Protein AF-A0A9E1HHN7-F1 (afdb_monomer_lite)

Secondary structure (DSSP, 8-state):
-----SSS-S-HHHHHHHTTSS--GGG--S----SEEEPPHHHHHHHS-HHHHTTS-GGGGGG-HHHHTT-TT--SS-EEEEEEETTEEEEEEEE-TTS-EE--TT--TTS--B--EEE---TT--EEE--SBTTB--EE-

pLDDT: mean 90.91, std 6.51, range [70.75, 97.38]

Foldseek 3Di:
DQFFDQFQQAALVVGVVRLQDPDAAPPPDNDDPDQKDFAAPSNQRVQADPCRRHPGGQQCLLVDCSSAVRRPPHDLWKEFGRHAHHPDPQWGWIQHSSRGIGTDPPDGPPDDTHTDMDGHDDPPKDQPFFDCDPVTRTDID

Radius of gyration: 15.56 Å; chains: 1; bounding box: 32×44×34 Å

Structure (mmCIF, N/CA/C/O backbone):
data_AF-A0A9E1HHN7-F1
#
_entry.id   AF-A0A9E1HHN7-F1
#
loop_
_atom_site.group_PDB
_atom_site.id
_atom_site.type_symbol
_atom_site.label_atom_id
_atom_site.label_alt_id
_atom_site.label_comp_id
_atom_site.label_asym_id
_atom_site.label_entity_id
_atom_site.label_seq_id
_atom_site.pdbx_PDB_ins_code
_atom_site.Cartn_x
_atom_site.Cartn_y
_atom_site.Cartn_z
_atom_site.occupancy
_atom_site.B_iso_or_equiv
_atom_site.auth_seq_id
_atom_site.auth_comp_id
_atom_site.auth_asym_id
_atom_site.auth_atom_id
_atom_site.pdbx_PDB_model_num
ATOM 1 N N . HIS A 1 1 ? -3.990 2.886 13.272 1.00 80.12 1 HIS A N 1
ATOM 2 C CA . HIS A 1 1 ? -3.891 4.355 13.365 1.00 80.12 1 HIS A CA 1
ATOM 3 C C . HIS A 1 1 ? -4.242 4.887 11.986 1.00 80.12 1 HIS A C 1
ATOM 5 O O . HIS A 1 1 ? -3.896 4.214 11.035 1.00 80.12 1 HIS A O 1
ATOM 11 N N . LEU A 1 2 ? -4.996 5.980 11.871 1.00 84.38 2 LEU A N 1
ATOM 12 C CA . LEU A 1 2 ? -5.661 6.384 10.620 1.00 84.38 2 LEU A CA 1
ATOM 13 C C . LEU A 1 2 ? -5.047 7.616 9.934 1.00 84.38 2 LEU A C 1
ATOM 15 O O . LEU A 1 2 ? -5.610 8.123 8.967 1.00 84.38 2 LEU A O 1
ATOM 19 N N . GLY A 1 3 ? -3.916 8.111 10.434 1.00 85.44 3 GLY A N 1
ATOM 20 C CA . GLY A 1 3 ? -3.080 9.067 9.718 1.00 85.44 3 GLY A CA 1
ATOM 21 C C . GLY A 1 3 ? -2.509 8.499 8.419 1.00 85.44 3 GLY A C 1
ATOM 22 O O . GLY A 1 3 ? -2.719 7.335 8.070 1.00 85.44 3 GLY A O 1
ATOM 23 N N . GLY A 1 4 ? -1.756 9.317 7.693 1.00 85.56 4 GLY A N 1
ATOM 24 C CA . GLY A 1 4 ? -1.135 8.867 6.456 1.00 85.56 4 GLY A CA 1
ATOM 25 C C . GLY A 1 4 ? -0.268 9.915 5.767 1.00 85.56 4 GLY A C 1
ATOM 26 O O . GLY A 1 4 ? -0.170 11.059 6.223 1.00 85.56 4 GLY A O 1
ATOM 27 N N . PRO A 1 5 ? 0.414 9.523 4.680 1.00 88.75 5 PRO A N 1
ATOM 28 C CA . PRO A 1 5 ? 1.277 10.413 3.916 1.00 88.75 5 PRO A CA 1
ATOM 29 C C . PRO A 1 5 ? 0.518 11.572 3.265 1.00 88.75 5 PRO A C 1
ATOM 31 O O . PRO A 1 5 ? -0.651 11.471 2.905 1.00 88.75 5 PRO A O 1
ATOM 34 N N . SER A 1 6 ? 1.226 12.679 3.034 1.00 84.25 6 SER A N 1
ATOM 35 C CA . SER A 1 6 ? 0.692 13.836 2.306 1.00 84.25 6 SER A CA 1
ATOM 36 C C . SER A 1 6 ? 0.864 13.741 0.786 1.00 84.25 6 SER A C 1
ATOM 38 O O . SER A 1 6 ? 0.189 14.467 0.059 1.00 84.25 6 SER A O 1
ATOM 40 N N . HIS A 1 7 ? 1.761 12.876 0.298 1.00 88.81 7 HIS A N 1
ATOM 41 C CA . HIS A 1 7 ? 2.023 12.659 -1.127 1.00 88.81 7 HIS A CA 1
ATOM 42 C C . HIS A 1 7 ? 2.661 11.287 -1.393 1.00 88.81 7 HIS A C 1
ATOM 44 O O . HIS A 1 7 ? 3.333 10.730 -0.524 1.00 88.81 7 HIS A O 1
ATOM 50 N N . SER A 1 8 ? 2.550 10.768 -2.620 1.00 90.88 8 SER A N 1
ATOM 51 C CA . SER A 1 8 ? 3.076 9.437 -2.973 1.00 90.88 8 SER A CA 1
ATOM 52 C C . SER A 1 8 ? 4.605 9.336 -3.109 1.00 90.88 8 SER A C 1
ATOM 54 O O . SER A 1 8 ? 5.174 8.245 -3.089 1.00 90.88 8 SER A O 1
ATOM 56 N N . GLY A 1 9 ? 5.310 10.469 -3.203 1.00 94.38 9 GLY A N 1
ATOM 57 C CA . GLY A 1 9 ? 6.772 10.539 -3.352 1.00 94.38 9 GLY A CA 1
ATOM 58 C C . GLY A 1 9 ? 7.589 10.236 -2.085 1.00 94.38 9 GLY A C 1
ATOM 59 O O . GLY A 1 9 ? 8.601 10.898 -1.853 1.00 94.38 9 GLY A O 1
ATOM 60 N N . MET A 1 10 ? 7.148 9.294 -1.249 1.00 95.38 10 MET A N 1
ATOM 61 C CA . MET A 1 10 ? 7.785 8.918 0.020 1.00 95.38 10 MET A CA 1
ATOM 62 C C . MET A 1 10 ? 8.294 7.469 -0.007 1.00 95.38 10 MET A C 1
ATOM 64 O O . MET A 1 10 ? 7.854 6.655 -0.818 1.00 95.38 10 MET A O 1
ATOM 68 N N . TYR A 1 11 ? 9.240 7.160 0.880 1.00 97.19 11 TYR A N 1
ATOM 69 C CA . TYR A 1 11 ? 9.697 5.794 1.150 1.00 97.19 11 TYR A CA 1
ATOM 70 C C . TYR A 1 11 ? 8.674 5.041 2.013 1.00 97.19 11 TYR A C 1
ATOM 72 O O . TYR A 1 11 ? 7.927 5.669 2.767 1.00 97.19 11 TYR A O 1
ATOM 80 N N . ALA A 1 12 ? 8.663 3.709 1.944 1.00 96.75 12 ALA A N 1
ATOM 81 C CA . ALA A 1 12 ? 7.682 2.884 2.653 1.00 96.75 12 ALA A CA 1
ATOM 82 C C . ALA A 1 12 ? 7.778 3.037 4.182 1.00 96.75 12 ALA A C 1
ATOM 84 O O . ALA A 1 12 ? 6.758 3.134 4.864 1.00 96.75 12 ALA A O 1
ATOM 85 N N . ASN A 1 13 ? 8.994 3.136 4.731 1.00 96.19 13 ASN A N 1
ATOM 86 C CA . ASN A 1 13 ? 9.188 3.378 6.163 1.00 96.19 13 ASN A CA 1
ATOM 87 C C . ASN A 1 13 ? 8.673 4.754 6.603 1.00 96.19 13 ASN A C 1
ATOM 89 O O . ASN A 1 13 ? 8.004 4.858 7.626 1.00 96.19 13 ASN A O 1
ATOM 93 N N . ALA A 1 14 ? 8.935 5.795 5.813 1.00 95.81 14 ALA A N 1
ATOM 94 C CA . ALA A 1 14 ? 8.459 7.141 6.105 1.00 95.81 14 ALA A CA 1
ATOM 95 C C . ALA A 1 14 ? 6.924 7.204 6.057 1.00 95.81 14 ALA A C 1
ATOM 97 O O . ALA A 1 14 ? 6.306 7.889 6.864 1.00 95.81 14 ALA A O 1
ATOM 98 N N . ILE A 1 15 ? 6.299 6.463 5.139 1.00 95.50 15 ILE A N 1
ATOM 99 C CA . ILE A 1 15 ? 4.841 6.317 5.067 1.00 95.50 15 ILE A CA 1
ATOM 100 C C . ILE A 1 15 ? 4.297 5.625 6.326 1.00 95.50 15 ILE A C 1
ATOM 102 O O . ILE A 1 15 ? 3.383 6.160 6.942 1.00 95.50 15 ILE A O 1
ATOM 106 N N . ASN A 1 16 ? 4.893 4.512 6.765 1.00 94.62 16 ASN A N 1
ATOM 107 C CA . ASN A 1 16 ? 4.508 3.814 8.004 1.00 94.62 16 ASN A CA 1
ATOM 108 C C . ASN A 1 16 ? 4.629 4.711 9.249 1.00 94.62 16 ASN A C 1
ATOM 110 O O . ASN A 1 16 ? 3.802 4.647 10.155 1.00 94.62 16 ASN A O 1
ATOM 114 N N . GLU A 1 17 ? 5.639 5.583 9.300 1.00 94.00 17 GLU A N 1
ATOM 115 C CA . GLU A 1 17 ? 5.745 6.596 10.355 1.00 94.00 17 GLU A CA 1
ATOM 116 C C . GLU A 1 17 ? 4.579 7.597 10.289 1.00 94.00 17 GLU A C 1
ATOM 118 O O . GLU A 1 17 ? 3.948 7.864 11.312 1.00 94.00 17 GLU A O 1
ATOM 123 N N . LYS A 1 18 ? 4.221 8.092 9.093 1.00 92.06 18 LYS A N 1
ATOM 124 C CA . LYS A 1 18 ? 3.078 9.007 8.903 1.00 92.06 18 LYS A CA 1
ATOM 125 C C . LYS A 1 18 ? 1.730 8.378 9.222 1.00 92.06 18 LYS A C 1
ATOM 127 O O . LYS A 1 18 ? 0.875 9.035 9.805 1.00 92.06 18 LYS A O 1
ATOM 132 N N . GLU A 1 19 ? 1.562 7.100 8.928 1.00 91.62 19 GLU A N 1
ATOM 133 C CA . GLU A 1 19 ? 0.393 6.306 9.315 1.00 91.62 19 GLU A CA 1
ATOM 134 C C . GLU A 1 19 ? 0.275 6.089 10.828 1.00 91.62 19 GLU A C 1
ATOM 136 O O . GLU A 1 19 ? -0.655 5.425 11.278 1.00 91.62 19 GLU A O 1
ATOM 141 N N . ARG A 1 20 ? 1.205 6.611 11.637 1.00 88.88 20 ARG A N 1
ATOM 142 C CA . ARG A 1 20 ? 1.153 6.617 13.109 1.00 88.88 20 ARG A CA 1
ATOM 143 C C . ARG A 1 20 ? 1.069 8.030 13.690 1.00 88.88 20 ARG A C 1
ATOM 145 O O . ARG A 1 20 ? 0.991 8.176 14.911 1.00 88.88 20 ARG A O 1
ATOM 152 N N . GLU A 1 21 ? 1.085 9.056 12.841 1.00 86.75 21 GLU A N 1
ATOM 153 C CA . GLU A 1 21 ? 0.949 10.462 13.219 1.00 86.75 21 GLU A CA 1
ATOM 154 C C . GLU A 1 21 ? -0.495 10.956 13.105 1.00 86.75 21 GLU A C 1
ATOM 156 O O . GLU A 1 21 ? -1.216 10.622 12.176 1.00 86.75 21 GLU A O 1
ATOM 161 N N . ASN A 1 22 ? -0.893 11.891 13.968 1.00 77.06 22 ASN A N 1
ATOM 162 C CA . ASN A 1 22 ? -2.273 12.387 14.069 1.00 77.06 22 ASN A CA 1
ATOM 163 C C . ASN A 1 22 ? -2.749 13.292 12.904 1.00 77.06 22 ASN A C 1
ATOM 165 O O . ASN A 1 22 ? -3.681 14.076 13.086 1.00 77.06 22 ASN A O 1
ATOM 169 N N . THR A 1 23 ? -2.119 13.231 11.728 1.00 74.12 23 THR A N 1
ATOM 170 C CA . THR A 1 23 ? -2.528 14.009 10.550 1.00 74.12 23 THR A CA 1
ATOM 171 C C . THR A 1 23 ? -3.636 13.266 9.813 1.00 74.12 23 THR A C 1
ATOM 173 O O . THR A 1 23 ? -3.378 12.282 9.130 1.00 74.12 23 THR A O 1
ATOM 176 N N . VAL A 1 24 ? -4.872 13.740 9.956 1.00 73.50 24 VAL A N 1
ATOM 177 C CA . VAL A 1 24 ? -6.078 13.131 9.377 1.00 73.50 24 VAL A CA 1
ATOM 178 C C . VAL A 1 24 ? -6.942 14.184 8.696 1.00 73.50 24 VAL A C 1
ATOM 180 O O . VAL A 1 24 ? -6.934 15.357 9.078 1.00 73.50 24 VAL A O 1
ATOM 183 N N . TYR A 1 25 ? -7.719 13.764 7.699 1.00 72.69 25 TYR A N 1
ATOM 184 C CA . TYR A 1 25 ? -8.684 14.638 7.037 1.00 72.69 25 TYR A CA 1
ATOM 185 C C . TYR A 1 25 ? -9.739 15.151 8.032 1.00 72.69 25 TYR A C 1
ATOM 187 O O . TYR A 1 25 ? -10.356 14.360 8.738 1.00 72.69 25 TYR A O 1
ATOM 195 N N . ASN A 1 26 ? -9.946 16.472 8.072 1.00 74.38 26 ASN A N 1
ATOM 196 C CA . ASN A 1 26 ? -11.068 17.160 8.730 1.00 74.38 26 ASN A CA 1
ATOM 197 C C . ASN A 1 26 ? -11.414 16.706 10.169 1.00 74.38 26 ASN A C 1
ATOM 199 O O . ASN A 1 26 ? -12.580 16.651 10.550 1.00 74.38 26 ASN A O 1
ATOM 203 N N . GLY A 1 27 ? -10.410 16.361 10.983 1.00 71.12 27 GLY A N 1
ATOM 204 C CA . GLY A 1 27 ? -10.648 15.915 12.362 1.00 71.12 27 GLY A CA 1
ATOM 205 C C . GLY A 1 27 ? -11.285 14.525 12.476 1.00 71.12 27 GLY A C 1
ATOM 206 O O . GLY A 1 27 ? -11.852 14.204 13.521 1.00 71.12 27 GLY A O 1
ATOM 207 N N . ASN A 1 28 ? -11.184 13.702 11.425 1.00 78.44 28 ASN A N 1
ATOM 208 C CA . ASN A 1 28 ? -11.557 12.291 11.462 1.00 78.44 28 ASN A CA 1
ATOM 209 C C . ASN A 1 28 ? -10.879 11.558 12.635 1.00 78.44 28 ASN A C 1
ATOM 211 O O . ASN A 1 28 ? -9.828 11.983 13.122 1.00 78.44 28 ASN A O 1
ATOM 215 N N . PRO A 1 29 ? -11.438 10.426 13.096 1.00 81.56 29 PRO A N 1
ATOM 216 C CA . PRO A 1 29 ? -10.784 9.620 14.116 1.00 81.56 29 PRO A CA 1
ATOM 217 C C . PRO A 1 29 ? -9.360 9.231 13.695 1.00 81.56 29 PRO A C 1
ATOM 219 O O . PRO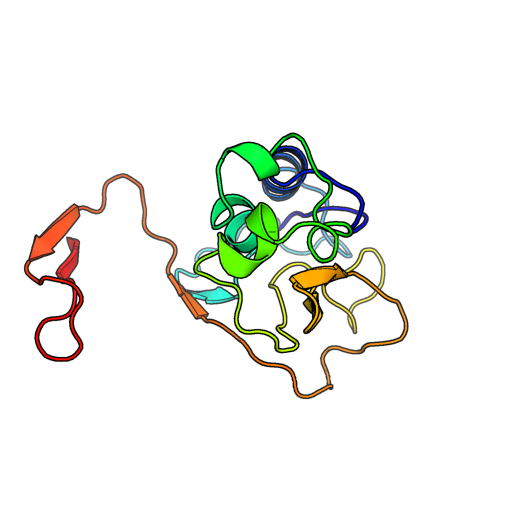 A 1 29 ? -9.142 8.727 12.601 1.00 81.56 29 PRO A O 1
ATOM 222 N N . ILE A 1 30 ? -8.390 9.414 14.593 1.00 83.81 30 ILE A N 1
ATOM 223 C CA . ILE A 1 30 ? -6.991 8.976 14.407 1.00 83.81 30 ILE A CA 1
ATOM 224 C C . ILE A 1 30 ? -6.796 7.478 14.702 1.00 83.81 30 ILE A C 1
ATOM 226 O O . ILE A 1 30 ? -5.742 6.898 14.437 1.00 83.81 30 ILE A O 1
ATOM 230 N N . THR A 1 31 ? -7.811 6.824 15.270 1.00 84.00 31 THR A N 1
ATOM 231 C CA . THR A 1 31 ? -7.804 5.401 15.624 1.00 84.00 31 THR A CA 1
ATOM 232 C C . THR A 1 31 ? -9.159 4.772 15.323 1.00 84.00 31 THR A C 1
ATOM 234 O O . THR A 1 31 ? -10.179 5.455 15.280 1.00 84.00 31 THR A O 1
ATOM 237 N N . THR A 1 32 ? -9.154 3.459 15.106 1.00 84.31 32 THR A N 1
ATOM 238 C CA . THR A 1 32 ? -10.352 2.645 14.904 1.00 84.31 32 THR A CA 1
ATOM 239 C C . THR A 1 32 ? -10.249 1.392 15.762 1.00 84.31 32 THR A C 1
ATOM 241 O O . THR A 1 32 ? -9.149 0.899 16.010 1.00 84.31 32 THR A O 1
ATOM 244 N N . ASN A 1 33 ? -11.401 0.883 16.195 1.00 83.25 33 ASN A N 1
ATOM 245 C CA . ASN A 1 33 ? -11.528 -0.419 16.854 1.00 83.25 33 ASN A CA 1
ATOM 246 C C . ASN A 1 33 ? -11.917 -1.525 15.855 1.00 83.25 33 ASN A C 1
ATOM 248 O O . ASN A 1 33 ? -12.262 -2.631 16.263 1.00 83.25 33 ASN A O 1
ATOM 252 N N . GLN A 1 34 ? -11.938 -1.216 14.554 1.00 83.75 34 GLN A N 1
ATOM 253 C CA . GLN A 1 34 ? -12.185 -2.198 13.505 1.00 83.75 34 GLN A CA 1
ATOM 254 C C . GLN A 1 34 ? -10.959 -3.091 13.320 1.00 83.75 34 GLN A C 1
ATOM 256 O O . GLN A 1 34 ? -9.829 -2.612 13.274 1.00 83.75 34 GLN A O 1
ATOM 261 N N . ASN A 1 35 ? -11.213 -4.389 13.164 1.00 84.31 35 ASN A N 1
ATOM 262 C CA . ASN A 1 35 ? -10.173 -5.388 12.918 1.00 84.31 35 ASN A CA 1
ATOM 263 C C . ASN A 1 35 ? -10.008 -5.710 11.428 1.00 84.31 35 ASN A C 1
ATOM 265 O O . ASN A 1 35 ? -9.073 -6.415 11.073 1.00 84.31 35 ASN A O 1
ATOM 269 N N . ILE A 1 36 ? -10.912 -5.226 10.570 1.00 90.06 36 ILE A N 1
ATOM 270 C CA . ILE A 1 36 ? -10.886 -5.427 9.117 1.00 90.06 36 ILE A CA 1
ATOM 271 C C . ILE A 1 36 ? -10.915 -4.052 8.451 1.00 90.06 36 ILE A C 1
ATOM 273 O O . ILE A 1 36 ? -11.711 -3.200 8.848 1.00 90.06 36 ILE A O 1
ATOM 277 N N . GLY A 1 37 ? -10.064 -3.846 7.451 1.00 92.00 37 GLY A N 1
ATOM 278 C CA . GLY A 1 37 ? -9.987 -2.607 6.679 1.00 92.00 37 GLY A CA 1
ATOM 279 C C . GLY A 1 37 ? -9.403 -2.837 5.289 1.00 92.00 37 GLY A C 1
ATOM 280 O O . GLY A 1 37 ? -9.244 -3.979 4.867 1.00 92.00 37 GLY A O 1
ATOM 281 N N . LEU A 1 38 ? -9.087 -1.754 4.582 1.00 93.69 38 LEU A N 1
ATOM 282 C CA . LEU A 1 38 ? -8.279 -1.800 3.360 1.00 93.69 38 LEU A CA 1
ATOM 283 C C . LEU A 1 38 ? -6.788 -1.749 3.710 1.00 93.69 38 LEU A C 1
ATOM 285 O O . LEU A 1 38 ? -6.429 -1.291 4.797 1.00 93.69 38 LEU A O 1
ATOM 289 N N . MET A 1 39 ? -5.935 -2.189 2.784 1.00 95.38 39 MET A N 1
ATOM 290 C CA . MET A 1 39 ? -4.483 -2.047 2.915 1.00 95.38 39 MET A CA 1
ATOM 291 C C . MET A 1 39 ? -4.082 -0.586 3.121 1.00 95.38 39 MET A C 1
ATOM 293 O O . MET A 1 39 ? -4.581 0.315 2.439 1.00 95.38 39 MET A O 1
ATOM 297 N N . TYR A 1 40 ? -3.135 -0.357 4.022 1.00 95.06 40 TYR A N 1
ATOM 298 C CA . TYR A 1 40 ? -2.416 0.905 4.081 1.00 95.06 40 TYR A CA 1
ATOM 299 C C . TYR A 1 40 ? -1.377 0.975 2.951 1.00 95.06 40 TYR A C 1
ATOM 301 O O . TYR A 1 40 ? -0.862 -0.059 2.515 1.00 95.06 40 TYR A O 1
ATOM 309 N N . PRO A 1 41 ? -1.002 2.180 2.486 1.00 95.88 41 PRO A N 1
ATOM 310 C CA . PRO A 1 41 ? 0.131 2.339 1.585 1.00 95.88 41 PRO A CA 1
ATOM 311 C C . PRO A 1 41 ? 1.408 1.654 2.087 1.00 95.88 41 PRO A C 1
ATOM 313 O O . PRO A 1 41 ? 2.103 1.025 1.288 1.00 95.88 41 PRO A O 1
ATOM 316 N N . SER A 1 42 ? 1.716 1.705 3.389 1.00 95.94 42 SER A N 1
ATOM 317 C CA . SER A 1 42 ? 2.902 1.016 3.902 1.00 95.94 42 SER A CA 1
ATOM 318 C C . SER A 1 42 ? 2.819 -0.509 3.798 1.00 95.94 42 SER A C 1
ATOM 320 O O . SER A 1 42 ? 3.848 -1.119 3.515 1.00 95.94 42 SER A O 1
ATOM 322 N N . ASP A 1 43 ? 1.638 -1.128 3.924 1.00 95.88 43 ASP A N 1
ATOM 323 C CA . ASP A 1 43 ? 1.477 -2.584 3.772 1.00 95.88 43 ASP A CA 1
ATOM 324 C C . ASP A 1 43 ? 1.991 -3.040 2.396 1.00 95.88 43 ASP A C 1
ATOM 326 O O . ASP A 1 43 ? 2.801 -3.965 2.297 1.00 95.88 43 ASP A O 1
ATOM 330 N N . TYR A 1 44 ? 1.614 -2.316 1.335 1.00 96.81 44 TYR A N 1
ATOM 331 C CA . TYR A 1 44 ? 2.130 -2.549 -0.016 1.00 96.81 44 TYR A CA 1
ATOM 332 C C . TYR A 1 44 ? 3.639 -2.283 -0.121 1.00 96.81 44 TYR A C 1
ATOM 334 O O . TYR A 1 44 ? 4.364 -3.035 -0.771 1.00 96.81 44 TYR A O 1
ATOM 342 N N . GLY A 1 45 ? 4.141 -1.235 0.535 1.00 96.75 45 GLY A N 1
ATOM 343 C CA . GLY A 1 45 ? 5.563 -0.880 0.517 1.00 96.75 45 GLY A CA 1
ATOM 344 C C . GLY A 1 45 ? 6.464 -1.920 1.193 1.00 96.75 45 GLY A C 1
ATOM 345 O O . GLY A 1 45 ? 7.541 -2.226 0.684 1.00 96.75 45 GLY A O 1
ATOM 346 N N . TYR A 1 46 ? 6.021 -2.496 2.313 1.00 96.62 46 TYR A N 1
ATOM 347 C CA . TYR A 1 46 ? 6.737 -3.551 3.040 1.00 96.62 46 TYR A CA 1
ATOM 348 C C . TYR A 1 46 ? 6.588 -4.936 2.408 1.00 96.62 46 TYR A C 1
ATOM 350 O O . TYR A 1 46 ? 7.385 -5.826 2.705 1.00 96.62 46 TYR A O 1
ATOM 358 N N . ALA A 1 47 ? 5.606 -5.128 1.527 1.00 96.06 47 ALA A N 1
ATOM 359 C CA . ALA A 1 47 ? 5.489 -6.353 0.751 1.00 96.06 47 ALA A CA 1
ATOM 360 C C . ALA A 1 47 ? 6.534 -6.467 -0.372 1.00 96.06 47 ALA A C 1
ATOM 362 O O . ALA A 1 47 ? 6.804 -7.571 -0.848 1.00 96.06 47 ALA A O 1
ATOM 363 N N . ALA A 1 48 ? 7.162 -5.355 -0.767 1.00 96.25 48 ALA A N 1
ATOM 364 C CA . ALA A 1 48 ? 8.308 -5.357 -1.668 1.00 96.25 48 ALA A CA 1
ATOM 365 C C . ALA A 1 48 ? 9.568 -5.951 -1.012 1.00 96.25 48 ALA A C 1
ATOM 367 O O . ALA A 1 48 ? 9.675 -6.098 0.207 1.00 96.25 48 ALA A O 1
ATOM 368 N N . ARG A 1 49 ? 10.589 -6.248 -1.826 1.00 94.25 49 ARG A N 1
ATOM 369 C CA . ARG A 1 49 ? 11.902 -6.672 -1.315 1.00 94.25 49 ARG A CA 1
ATOM 370 C C . ARG A 1 49 ? 12.488 -5.613 -0.376 1.00 94.25 49 ARG A C 1
ATOM 372 O O . ARG A 1 49 ? 12.403 -4.417 -0.651 1.00 94.25 49 ARG A O 1
ATOM 379 N N . ASN A 1 50 ? 13.212 -6.050 0.659 1.00 90.62 50 ASN A N 1
ATOM 380 C CA . ASN A 1 50 ? 13.859 -5.162 1.641 1.00 90.62 50 ASN A CA 1
ATOM 381 C C . ASN A 1 50 ? 14.714 -4.044 1.015 1.00 90.62 50 ASN A C 1
ATOM 383 O O . ASN A 1 50 ? 14.805 -2.951 1.569 1.00 90.62 50 ASN A O 1
ATOM 387 N N . ALA A 1 51 ? 15.312 -4.296 -0.154 1.00 90.62 51 ALA A N 1
ATOM 388 C CA . ALA A 1 51 ? 16.098 -3.312 -0.895 1.00 90.62 51 ALA A CA 1
ATOM 389 C C . ALA A 1 51 ? 15.281 -2.099 -1.392 1.00 90.62 51 ALA A C 1
ATOM 391 O O . ALA A 1 51 ? 15.875 -1.097 -1.772 1.00 90.62 51 ALA A O 1
ATOM 392 N N . CYS A 1 52 ? 13.947 -2.163 -1.387 1.00 94.00 52 CYS A N 1
ATOM 393 C CA . CYS A 1 52 ? 13.062 -1.101 -1.866 1.00 94.00 52 CYS A CA 1
ATOM 394 C C . CYS A 1 52 ? 12.573 -0.170 -0.752 1.00 94.00 52 CYS A C 1
ATOM 396 O O . CYS A 1 52 ? 12.439 1.030 -0.989 1.00 94.00 52 CYS A O 1
ATOM 398 N N . ILE A 1 53 ? 12.353 -0.703 0.456 1.00 93.38 53 ILE A N 1
ATOM 399 C CA . ILE A 1 53 ? 11.606 -0.054 1.552 1.00 93.38 53 ILE A CA 1
ATOM 400 C C . ILE A 1 53 ? 12.135 1.358 1.865 1.00 93.38 53 ILE A C 1
ATOM 402 O O . ILE A 1 53 ? 11.342 2.291 1.984 1.00 93.38 53 ILE A O 1
ATOM 406 N N . ASN A 1 54 ? 13.464 1.529 1.924 1.00 93.56 54 ASN A N 1
ATOM 407 C CA . ASN A 1 54 ? 14.124 2.785 2.328 1.00 93.56 54 ASN A CA 1
ATOM 408 C C . ASN A 1 54 ? 14.995 3.414 1.226 1.00 93.56 54 ASN A C 1
ATOM 410 O O . ASN A 1 54 ? 15.718 4.372 1.487 1.00 93.56 54 ASN A O 1
ATOM 414 N N . VAL A 1 55 ? 14.993 2.841 0.020 1.00 92.81 55 VAL A N 1
ATOM 415 C CA . VAL A 1 55 ? 15.929 3.225 -1.056 1.00 92.81 55 VAL A CA 1
ATOM 416 C C . VAL A 1 55 ? 15.197 3.816 -2.251 1.00 92.81 55 VAL A C 1
ATOM 418 O O . VAL A 1 55 ? 15.735 4.686 -2.933 1.00 92.81 55 VAL A O 1
ATOM 421 N N . LYS A 1 56 ? 13.958 3.384 -2.502 1.00 95.19 56 LYS A N 1
ATOM 422 C CA . LYS A 1 56 ? 13.152 3.854 -3.627 1.00 95.19 56 LYS A CA 1
ATOM 423 C C . LYS A 1 56 ? 11.823 4.389 -3.117 1.00 95.19 56 LYS A C 1
ATOM 425 O O . LYS A 1 56 ? 11.191 3.786 -2.252 1.00 95.19 56 LYS A O 1
ATOM 430 N N . LYS A 1 57 ? 11.408 5.541 -3.637 1.00 97.38 57 LYS A N 1
ATOM 431 C CA . LYS A 1 57 ? 10.093 6.105 -3.320 1.00 97.38 57 LYS A CA 1
ATOM 432 C C . LYS A 1 57 ? 9.014 5.217 -3.922 1.00 97.38 57 LYS A C 1
ATOM 434 O O . LYS A 1 57 ? 9.191 4.705 -5.023 1.00 97.38 57 LYS A O 1
ATOM 439 N N . MET A 1 58 ? 7.886 5.074 -3.237 1.00 96.94 58 MET A N 1
ATOM 440 C CA . MET A 1 58 ? 6.816 4.175 -3.675 1.00 96.94 58 MET A CA 1
ATOM 441 C C . MET A 1 58 ? 6.190 4.583 -5.017 1.00 96.94 58 MET A C 1
ATOM 443 O O . MET A 1 58 ? 5.818 3.719 -5.804 1.00 96.94 58 MET A O 1
ATOM 447 N N . ARG A 1 59 ? 6.163 5.884 -5.340 1.00 96.69 59 ARG A N 1
ATOM 448 C CA . ARG A 1 59 ? 5.794 6.393 -6.677 1.00 96.69 59 ARG A CA 1
ATOM 449 C C . ARG A 1 59 ? 6.723 5.909 -7.803 1.00 96.69 59 ARG A C 1
ATOM 451 O O . ARG A 1 59 ? 6.368 5.958 -8.965 1.00 96.69 59 ARG A O 1
ATOM 458 N N . GLU A 1 60 ? 7.941 5.480 -7.481 1.00 96.69 60 GLU A N 1
ATOM 459 C CA . GLU A 1 60 ? 8.950 5.076 -8.468 1.00 96.69 60 GLU A CA 1
ATOM 460 C C . GLU A 1 60 ? 9.090 3.552 -8.575 1.00 96.69 60 GLU A C 1
ATOM 462 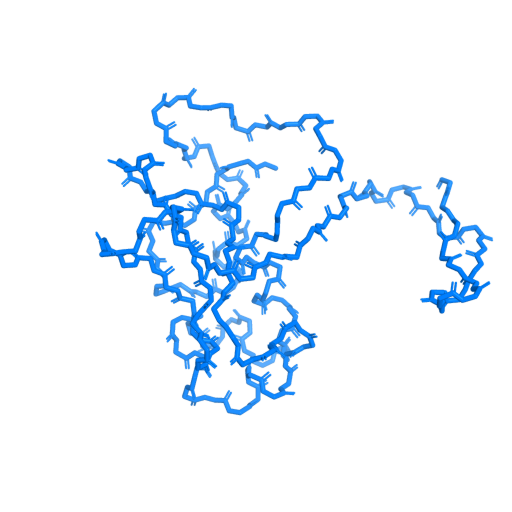O O . GLU A 1 60 ? 10.023 3.072 -9.226 1.00 96.69 60 GLU A O 1
ATOM 467 N N . TYR A 1 61 ? 8.217 2.777 -7.920 1.00 96.56 61 TYR A N 1
ATOM 468 C CA . TYR A 1 61 ? 8.310 1.315 -7.908 1.00 96.56 61 TYR A CA 1
ATOM 469 C C . TYR A 1 61 ? 8.189 0.715 -9.309 1.00 96.56 61 TYR A C 1
ATOM 471 O O . TYR A 1 61 ? 8.952 -0.199 -9.611 1.00 96.56 61 TYR A O 1
ATOM 479 N N . GLU A 1 62 ? 7.375 1.292 -10.200 1.00 95.56 62 GLU A N 1
ATOM 480 C CA . GLU A 1 62 ? 7.301 0.895 -11.618 1.00 95.56 62 GLU A CA 1
ATOM 481 C C . GLU A 1 62 ? 8.666 0.866 -12.326 1.00 95.56 62 GLU A C 1
ATOM 483 O O . GLU A 1 62 ? 8.904 0.062 -13.225 1.00 95.56 62 GLU A O 1
ATOM 488 N N . ASN A 1 63 ? 9.612 1.693 -11.870 1.00 95.00 63 ASN A N 1
ATOM 489 C CA . ASN A 1 63 ? 10.964 1.783 -12.414 1.00 95.00 63 ASN A CA 1
ATOM 490 C C . ASN A 1 63 ? 11.913 0.743 -11.792 1.00 95.00 63 ASN A C 1
ATOM 492 O O . ASN A 1 63 ? 13.133 0.937 -11.782 1.00 95.00 63 ASN A O 1
ATOM 496 N N . SER A 1 64 ? 11.385 -0.309 -11.162 1.00 94.31 64 SER A N 1
ATOM 497 C CA . SER A 1 64 ? 12.164 -1.355 -10.503 1.00 94.31 64 SER A CA 1
ATOM 498 C C . SER A 1 64 ? 11.400 -2.672 -10.430 1.00 94.31 64 SER A C 1
ATOM 500 O O . SER A 1 64 ? 10.541 -2.856 -9.570 1.00 94.31 64 SER A O 1
ATOM 502 N N . LYS A 1 65 ? 11.810 -3.645 -11.250 1.00 90.94 65 LYS A N 1
ATOM 503 C CA . LYS A 1 65 ? 11.297 -5.023 -11.176 1.00 90.94 65 LYS A CA 1
ATOM 504 C C . LYS A 1 65 ? 11.446 -5.630 -9.781 1.00 90.94 65 LYS A C 1
ATOM 506 O O . LYS A 1 65 ? 10.561 -6.336 -9.326 1.00 90.94 65 LYS A O 1
ATOM 511 N N . ASP A 1 66 ? 12.517 -5.307 -9.056 1.00 91.44 66 ASP A N 1
ATOM 512 C CA . ASP A 1 66 ? 12.698 -5.790 -7.681 1.00 91.44 66 ASP A CA 1
ATOM 513 C C . ASP A 1 66 ? 11.619 -5.280 -6.714 1.00 91.44 66 ASP A C 1
ATOM 515 O O . ASP A 1 66 ? 11.309 -5.959 -5.735 1.00 91.44 66 ASP A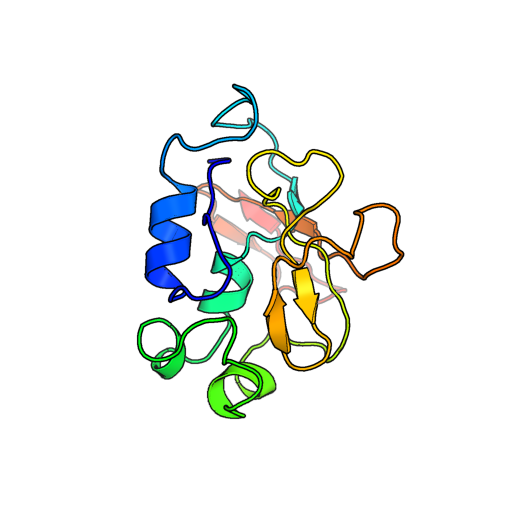 O 1
ATOM 519 N N . CYS A 1 67 ? 11.051 -4.099 -6.979 1.00 95.31 67 CYS A N 1
ATOM 520 C CA . CYS A 1 67 ? 10.023 -3.493 -6.133 1.00 95.31 67 CYS A CA 1
ATOM 521 C C . CYS A 1 67 ? 8.599 -3.837 -6.578 1.00 95.31 67 CYS A C 1
ATOM 523 O O . CYS A 1 67 ? 7.683 -3.677 -5.779 1.00 95.31 67 CYS A O 1
ATOM 525 N N . THR A 1 68 ? 8.413 -4.319 -7.811 1.00 94.69 68 THR A N 1
ATOM 526 C CA . THR A 1 68 ? 7.123 -4.788 -8.338 1.00 94.69 68 THR A CA 1
ATOM 527 C C . THR A 1 68 ? 7.051 -6.312 -8.392 1.00 94.69 68 THR A C 1
ATOM 529 O O . THR A 1 68 ? 6.345 -6.908 -7.595 1.00 94.69 68 THR A O 1
ATOM 532 N N . GLU A 1 69 ? 7.832 -6.984 -9.240 1.00 91.56 69 GLU A N 1
ATOM 533 C CA . GLU A 1 69 ? 7.874 -8.459 -9.334 1.00 91.56 69 GLU A CA 1
ATOM 534 C C . GLU A 1 69 ? 8.344 -9.119 -8.023 1.00 91.56 69 GLU A C 1
ATOM 536 O O . GLU A 1 69 ? 8.021 -10.269 -7.737 1.00 91.56 69 GLU A O 1
ATOM 541 N N . GLY A 1 70 ? 9.118 -8.395 -7.210 1.00 93.12 70 GLY A N 1
ATOM 542 C CA . GLY A 1 70 ? 9.508 -8.820 -5.867 1.00 93.12 70 GLY A CA 1
ATOM 543 C C . GLY A 1 70 ? 8.489 -8.502 -4.769 1.00 93.12 70 GLY A C 1
ATOM 544 O O . GLY A 1 70 ? 8.766 -8.806 -3.610 1.00 93.12 70 GLY A O 1
ATOM 545 N N . ASN A 1 71 ? 7.361 -7.879 -5.108 1.00 96.56 71 ASN A N 1
ATOM 546 C CA . ASN A 1 71 ? 6.298 -7.512 -4.185 1.00 96.56 71 ASN A CA 1
ATOM 547 C C . ASN A 1 71 ? 5.142 -8.507 -4.279 1.00 96.56 71 ASN A C 1
ATOM 549 O O . ASN A 1 71 ? 4.479 -8.614 -5.306 1.00 96.56 71 ASN A O 1
ATOM 553 N N . TRP A 1 72 ? 4.879 -9.231 -3.192 1.00 95.19 72 TRP A N 1
ATOM 554 C CA . TRP A 1 72 ? 3.853 -10.280 -3.171 1.00 95.19 72 TRP A CA 1
ATOM 555 C C . TRP A 1 72 ? 2.411 -9.744 -3.153 1.00 95.19 72 TRP A C 1
ATOM 557 O O . TRP A 1 72 ? 1.472 -10.523 -3.322 1.00 95.19 72 TRP A O 1
ATOM 567 N N . LEU A 1 73 ? 2.226 -8.430 -2.983 1.00 96.12 73 LEU A N 1
ATOM 568 C CA . LEU A 1 73 ? 0.939 -7.751 -3.130 1.00 96.12 73 LEU A CA 1
ATOM 569 C C . LEU A 1 73 ? 0.729 -7.146 -4.526 1.00 96.12 73 LEU A C 1
ATOM 571 O O . LEU A 1 73 ? -0.392 -6.760 -4.842 1.00 96.12 73 LEU A O 1
ATOM 575 N N . TYR A 1 74 ? 1.756 -7.080 -5.379 1.00 95.94 74 TYR A N 1
ATOM 576 C CA . TYR A 1 74 ? 1.619 -6.526 -6.727 1.00 95.94 74 TYR A CA 1
ATOM 577 C C . TYR A 1 74 ? 0.835 -7.474 -7.651 1.00 95.94 74 TYR A C 1
ATOM 579 O O . TYR A 1 74 ? 1.192 -8.640 -7.801 1.00 95.94 74 TYR A O 1
ATOM 587 N N . GLN A 1 75 ? -0.233 -6.964 -8.279 1.00 94.00 75 GLN A N 1
ATOM 588 C CA . GLN A 1 75 ? -1.122 -7.726 -9.178 1.00 94.00 75 GLN A CA 1
ATOM 589 C C . GLN A 1 75 ? -1.276 -7.115 -10.580 1.00 94.00 75 GLN A C 1
ATOM 591 O O . GLN A 1 75 ? -2.091 -7.584 -11.367 1.00 94.00 75 GLN A O 1
ATOM 596 N N . SER A 1 76 ? -0.503 -6.075 -10.909 1.00 95.31 76 SER A N 1
ATOM 597 C CA . SER A 1 76 ? -0.617 -5.351 -12.186 1.00 95.31 76 SER A CA 1
ATOM 598 C C . SER A 1 76 ? -2.005 -4.749 -12.474 1.00 95.31 76 SER A C 1
ATOM 600 O O . SER A 1 76 ? -2.372 -4.596 -13.637 1.00 95.31 76 SER A O 1
ATOM 602 N N . ASP A 1 77 ? -2.746 -4.356 -11.435 1.00 95.81 77 ASP A N 1
ATOM 603 C CA . ASP A 1 77 ? -4.054 -3.694 -11.540 1.00 95.81 77 ASP A CA 1
ATOM 604 C C . ASP A 1 77 ? -4.110 -2.420 -10.679 1.00 95.81 77 ASP A C 1
ATOM 606 O O . ASP A 1 77 ? -3.204 -2.157 -9.884 1.00 95.81 77 ASP A O 1
ATOM 610 N N . TYR A 1 78 ? -5.160 -1.622 -10.859 1.00 96.31 78 TYR A N 1
ATOM 611 C CA . TYR A 1 78 ? -5.467 -0.489 -10.001 1.00 96.31 78 TYR A CA 1
ATOM 612 C C . TYR A 1 78 ? -6.115 -0.970 -8.705 1.00 96.31 78 TYR A C 1
ATOM 614 O O . TYR A 1 78 ? -7.096 -1.710 -8.745 1.00 96.31 78 TYR A O 1
ATOM 622 N N . GLU A 1 79 ? -5.616 -0.511 -7.558 1.00 96.44 79 GLU A N 1
ATOM 623 C CA . GLU A 1 79 ? -6.104 -0.960 -6.250 1.00 96.44 79 GLU A CA 1
ATOM 624 C C . GLU A 1 79 ? -6.229 0.197 -5.253 1.00 96.44 79 GLU A C 1
ATOM 626 O O . GLU A 1 79 ? -5.281 0.960 -5.051 1.00 96.44 79 GLU A O 1
ATOM 631 N N . TRP A 1 80 ? -7.397 0.329 -4.618 1.00 96.44 80 TRP A N 1
ATOM 632 C CA . TRP A 1 80 ? -7.639 1.353 -3.600 1.00 96.44 80 TRP A CA 1
ATOM 633 C C . TRP A 1 80 ? -6.975 1.008 -2.267 1.00 96.44 80 TRP A C 1
ATOM 635 O O . TRP A 1 80 ? -7.023 -0.128 -1.794 1.00 96.44 80 TRP A O 1
ATOM 645 N N . LEU A 1 81 ? -6.427 2.033 -1.615 1.00 95.44 81 LEU A N 1
ATOM 646 C CA . LEU A 1 81 ? -5.830 1.945 -0.287 1.00 95.44 81 LEU A CA 1
ATOM 647 C C . LEU A 1 81 ? -6.674 2.714 0.733 1.00 95.44 81 LEU A C 1
ATOM 649 O O . LEU A 1 81 ? -7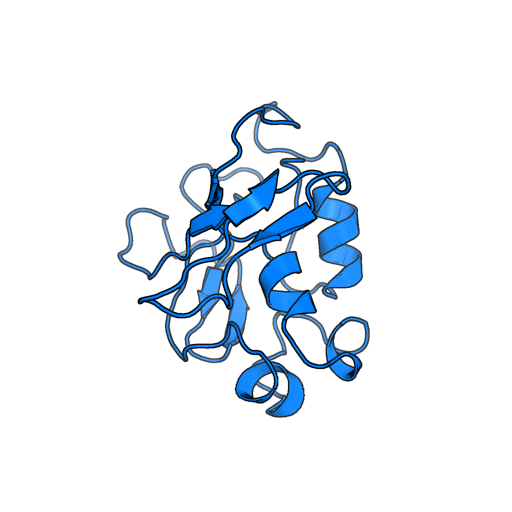.494 3.563 0.386 1.00 95.44 81 LEU A O 1
ATOM 653 N N . LEU A 1 82 ? -6.465 2.428 2.016 1.00 92.19 82 LEU A N 1
ATOM 654 C CA . LEU A 1 82 ? -7.259 2.997 3.107 1.00 92.19 82 LEU A CA 1
ATOM 655 C C . LEU A 1 82 ? -7.085 4.514 3.272 1.00 92.19 82 LEU A C 1
ATOM 657 O O . LEU A 1 82 ? -7.986 5.192 3.765 1.00 92.19 82 LEU A O 1
ATOM 661 N N . THR A 1 83 ? -5.912 5.045 2.927 1.00 90.50 83 THR A N 1
ATOM 662 C CA . THR A 1 83 ? -5.542 6.422 3.260 1.00 90.50 83 THR A CA 1
ATOM 663 C C . THR A 1 83 ? -6.224 7.432 2.326 1.00 90.50 83 THR A C 1
ATOM 665 O O . THR A 1 83 ? -5.953 7.408 1.124 1.00 90.50 83 THR A O 1
ATOM 668 N N . PRO A 1 84 ? -7.041 8.368 2.845 1.00 88.12 84 PRO A N 1
ATOM 669 C CA . PRO A 1 84 ? -7.606 9.457 2.052 1.00 88.12 84 PRO A CA 1
ATOM 670 C C . PRO A 1 84 ? -6.549 10.513 1.700 1.00 88.12 84 PRO A C 1
ATOM 672 O O . PRO A 1 84 ? -5.540 10.665 2.391 1.00 88.12 84 PRO A O 1
ATOM 675 N N . ILE A 1 85 ? -6.795 11.296 0.650 1.00 85.38 85 ILE A N 1
ATOM 676 C CA . ILE A 1 85 ? -5.942 12.441 0.309 1.00 85.38 85 ILE A CA 1
ATOM 677 C C . ILE A 1 85 ? -6.311 13.638 1.192 1.00 85.38 85 ILE A C 1
ATOM 679 O O . ILE A 1 85 ? -7.481 13.929 1.443 1.00 85.38 85 ILE A O 1
ATOM 683 N N . ASN A 1 86 ? -5.299 14.377 1.652 1.00 74.50 86 ASN A N 1
ATOM 684 C CA . ASN A 1 86 ? -5.517 15.593 2.430 1.00 74.50 86 ASN A CA 1
ATOM 685 C C . ASN A 1 86 ? -6.451 16.569 1.701 1.00 74.50 86 ASN A C 1
ATOM 687 O O . ASN A 1 86 ? -6.249 16.898 0.532 1.00 74.50 86 ASN A O 1
ATOM 691 N N . ASN A 1 87 ? -7.422 17.093 2.446 1.00 74.06 87 ASN A N 1
ATOM 692 C CA . ASN A 1 87 ? -8.404 18.079 1.997 1.00 74.06 87 ASN A CA 1
ATOM 693 C C . ASN A 1 87 ? -9.325 17.629 0.842 1.00 74.06 87 ASN A C 1
ATOM 695 O O . ASN A 1 87 ? -9.961 18.489 0.237 1.00 74.06 87 ASN A O 1
ATOM 699 N N . ASN A 1 88 ? -9.451 16.325 0.562 1.00 79.81 88 ASN A N 1
ATOM 700 C CA . ASN A 1 88 ? -10.426 15.820 -0.408 1.00 79.81 88 ASN A CA 1
ATOM 701 C C . ASN A 1 88 ? -11.054 14.487 0.036 1.00 79.81 88 ASN A C 1
ATOM 703 O O . ASN A 1 88 ? -10.383 13.461 0.069 1.00 79.81 88 ASN A O 1
ATOM 707 N N . GLU A 1 89 ? -12.352 14.504 0.348 1.00 79.25 89 GLU A N 1
ATOM 708 C CA . GLU A 1 89 ? -13.109 13.320 0.785 1.00 79.25 89 GLU A CA 1
ATOM 709 C C . GLU A 1 89 ? -13.394 12.319 -0.341 1.00 79.25 89 GLU A C 1
ATOM 711 O O . GLU A 1 89 ? -13.663 11.148 -0.083 1.00 79.25 89 GLU A O 1
ATOM 716 N N . GLU A 1 90 ? -13.307 12.754 -1.595 1.00 88.25 90 GLU A N 1
ATOM 717 C CA . GLU A 1 90 ? -13.626 11.917 -2.747 1.00 88.25 90 GLU A CA 1
ATOM 718 C C . GLU A 1 90 ? -12.424 11.098 -3.225 1.00 88.25 90 GLU A C 1
ATOM 720 O O . GLU A 1 90 ? -12.522 10.427 -4.251 1.00 88.25 90 GLU A O 1
ATOM 725 N N . GLN A 1 91 ? -11.274 11.173 -2.547 1.00 89.62 91 GLN A N 1
ATOM 726 C CA . GLN A 1 91 ? -10.011 10.644 -3.060 1.00 89.62 91 GLN A CA 1
ATOM 727 C C . GLN A 1 91 ? -9.204 9.909 -2.002 1.00 89.62 91 GLN A C 1
ATOM 729 O O . GLN A 1 91 ? -9.113 10.324 -0.847 1.00 89.62 91 GLN A O 1
ATOM 734 N N . ALA A 1 92 ? -8.542 8.849 -2.448 1.00 92.62 92 ALA A N 1
ATOM 735 C CA . ALA A 1 92 ? -7.641 8.045 -1.646 1.00 92.62 92 ALA A CA 1
ATOM 736 C C . ALA A 1 92 ? -6.350 7.760 -2.411 1.00 92.62 92 ALA A C 1
ATOM 738 O O . ALA A 1 92 ? -6.264 7.945 -3.628 1.00 92.62 92 ALA A O 1
ATOM 739 N N . PHE A 1 93 ? -5.337 7.316 -1.677 1.00 94.94 93 PHE A N 1
ATOM 740 C CA . PHE A 1 93 ? -4.168 6.702 -2.283 1.00 94.94 93 PHE A CA 1
ATOM 741 C C . PHE A 1 93 ? -4.573 5.408 -2.993 1.00 94.94 93 PHE A C 1
ATOM 743 O O . PHE A 1 93 ? -5.488 4.700 -2.566 1.00 94.94 93 PHE A O 1
ATOM 750 N N . TYR A 1 94 ? -3.870 5.093 -4.070 1.00 96.06 94 TYR A N 1
ATOM 751 C CA . TYR A 1 94 ? -4.070 3.861 -4.820 1.00 96.06 94 TYR A CA 1
ATOM 752 C C . TYR A 1 94 ? -2.749 3.360 -5.394 1.00 96.06 94 TYR A C 1
ATOM 754 O O . TYR A 1 94 ? -1.783 4.119 -5.516 1.00 96.06 94 TYR A O 1
ATOM 762 N N . ILE A 1 95 ? -2.709 2.077 -5.734 1.00 97.00 95 ILE A N 1
ATOM 763 C CA . ILE A 1 95 ? -1.644 1.494 -6.548 1.00 97.00 95 ILE A CA 1
ATOM 764 C C . ILE A 1 95 ? -2.094 1.536 -8.003 1.00 97.00 95 ILE A C 1
ATOM 766 O O . ILE A 1 95 ? -3.223 1.167 -8.308 1.00 97.00 95 ILE A O 1
ATOM 770 N N . GLU A 1 96 ? -1.245 2.037 -8.893 1.00 96.31 96 GLU A N 1
ATOM 771 C CA . GLU A 1 96 ? -1.461 1.957 -10.337 1.00 96.31 96 GLU A CA 1
ATOM 772 C C . GLU A 1 96 ? -1.073 0.568 -10.863 1.00 96.31 96 GLU A C 1
ATOM 774 O O . GLU A 1 96 ? -0.222 -0.108 -10.287 1.00 96.31 96 GLU A O 1
ATOM 779 N N . SER A 1 97 ? -1.615 0.161 -12.013 1.00 95.94 97 SER A N 1
ATOM 780 C CA . SER A 1 97 ? -1.266 -1.109 -12.661 1.00 95.94 97 SER A CA 1
ATOM 781 C C . SER A 1 97 ? 0.240 -1.281 -12.936 1.00 95.94 97 SER A C 1
ATOM 783 O O . SER A 1 97 ? 0.730 -2.405 -13.055 1.00 95.94 97 SER A O 1
ATOM 785 N N . SER A 1 98 ? 1.015 -0.193 -13.010 1.00 96.62 98 SER A N 1
ATOM 786 C CA . SER A 1 98 ? 2.482 -0.228 -13.120 1.00 96.62 98 SER A CA 1
ATOM 787 C C . SER A 1 98 ? 3.199 -0.585 -11.806 1.00 96.62 98 SER A C 1
ATOM 789 O O . SER A 1 98 ? 4.386 -0.910 -11.818 1.00 96.62 98 SER A O 1
ATOM 791 N N . GLY A 1 99 ? 2.484 -0.562 -10.680 1.00 96.56 99 GLY A N 1
ATOM 792 C CA . GLY A 1 99 ? 2.975 -0.849 -9.333 1.00 96.56 99 GLY A CA 1
ATOM 793 C C . GLY A 1 99 ? 3.371 0.388 -8.525 1.00 96.56 99 GLY A C 1
ATOM 794 O O . GLY A 1 99 ? 3.856 0.239 -7.401 1.00 96.56 99 GLY A O 1
ATOM 795 N N . SER A 1 100 ? 3.174 1.586 -9.078 1.00 96.88 100 SER A N 1
ATOM 796 C CA . SER A 1 100 ? 3.445 2.867 -8.420 1.00 96.88 100 SER A CA 1
ATOM 797 C C . SER A 1 100 ? 2.354 3.245 -7.421 1.00 96.88 100 SER A C 1
ATOM 799 O O . SER A 1 100 ? 1.167 3.095 -7.699 1.00 96.88 100 SER A O 1
ATOM 801 N N . LEU A 1 101 ? 2.756 3.793 -6.271 1.00 97.19 101 LEU A N 1
ATOM 802 C CA . LEU A 1 101 ? 1.830 4.475 -5.364 1.00 97.19 101 LEU A CA 1
ATOM 803 C C . LEU A 1 101 ? 1.454 5.842 -5.939 1.00 97.19 101 LEU A C 1
ATOM 805 O O . LEU A 1 101 ? 2.334 6.639 -6.274 1.00 97.19 101 LEU A O 1
ATOM 809 N N . GLU A 1 102 ? 0.164 6.155 -5.961 1.00 95.19 102 GLU A N 1
ATOM 810 C CA . GLU A 1 102 ? -0.354 7.402 -6.509 1.00 95.19 102 GLU A CA 1
ATOM 811 C C . GLU A 1 102 ? -1.430 8.056 -5.638 1.00 95.19 102 GLU A C 1
ATOM 813 O O . GLU A 1 102 ? -2.077 7.423 -4.805 1.00 95.19 102 GLU A O 1
ATOM 818 N N . ASN A 1 103 ? -1.584 9.370 -5.816 1.00 90.44 103 ASN A N 1
ATOM 819 C CA . ASN A 1 103 ? -2.567 10.201 -5.116 1.00 90.44 103 ASN A CA 1
ATOM 820 C C . ASN A 1 103 ? -3.094 11.331 -6.028 1.00 90.44 103 ASN A C 1
ATOM 822 O O . ASN A 1 103 ? -3.170 12.498 -5.646 1.00 90.44 103 ASN A O 1
ATOM 826 N N . HIS A 1 104 ? -3.384 11.003 -7.289 1.00 80.31 104 HIS A N 1
ATOM 827 C CA . HIS A 1 104 ? -3.800 11.982 -8.293 1.00 80.31 104 HIS A CA 1
ATOM 828 C C . HIS A 1 104 ? -5.225 12.515 -8.068 1.00 80.31 104 HIS A C 1
ATOM 830 O O . HIS A 1 104 ? -6.181 11.746 -7.995 1.00 80.31 104 HIS A O 1
ATOM 836 N N . TYR A 1 105 ? -5.384 13.843 -8.143 1.00 70.75 105 TYR A N 1
ATOM 837 C CA . TYR A 1 105 ? -6.665 14.552 -7.989 1.00 70.75 105 TYR A CA 1
ATOM 838 C C . TYR A 1 105 ? -7.737 14.255 -9.064 1.00 70.75 105 TYR A C 1
ATOM 840 O O . TYR A 1 105 ? -8.804 14.863 -9.038 1.00 70.75 105 TYR A O 1
ATOM 848 N N . ASN A 1 106 ? -7.491 13.344 -10.007 1.00 78.62 106 ASN A N 1
ATOM 849 C CA . ASN A 1 106 ? -8.434 13.014 -11.084 1.00 78.62 106 ASN A CA 1
ATOM 850 C C . ASN A 1 106 ? -9.177 11.683 -10.861 1.00 78.62 106 ASN A C 1
ATOM 852 O O . ASN A 1 106 ? -10.107 11.366 -11.611 1.00 78.62 106 ASN A O 1
ATOM 856 N N . TYR A 1 107 ? -8.778 10.894 -9.858 1.00 84.88 107 TYR A N 1
ATOM 857 C CA . TYR A 1 107 ? -9.384 9.597 -9.563 1.00 84.88 107 TYR A CA 1
ATOM 858 C C . TYR A 1 107 ? -10.195 9.680 -8.272 1.00 84.88 107 TYR A C 1
ATOM 860 O O . TYR A 1 107 ? -9.645 9.737 -7.178 1.00 84.88 107 TYR A O 1
ATOM 868 N N . GLN A 1 108 ? -11.519 9.709 -8.425 1.00 90.50 108 GLN A N 1
ATOM 869 C CA . GLN A 1 108 ? -12.448 9.619 -7.305 1.00 90.50 108 GLN A CA 1
ATOM 870 C C . GLN A 1 108 ? -12.628 8.161 -6.867 1.00 90.50 108 GLN A C 1
ATOM 872 O O . GLN A 1 108 ? -12.639 7.266 -7.716 1.00 90.50 108 GLN A O 1
ATOM 877 N N . VAL A 1 109 ? -12.881 7.939 -5.575 1.00 91.69 109 VAL A N 1
AT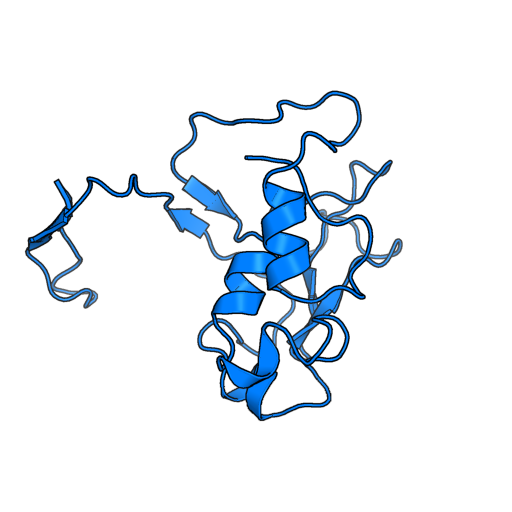OM 878 C CA . VAL A 1 109 ? -13.166 6.616 -4.974 1.00 91.69 109 VAL A CA 1
ATOM 879 C C . VAL A 1 109 ? -14.437 5.947 -5.516 1.00 91.69 109 VAL A C 1
ATOM 881 O O . VAL A 1 109 ? -14.705 4.787 -5.231 1.00 91.69 109 VAL A O 1
ATOM 884 N N . THR A 1 110 ? -15.222 6.656 -6.331 1.00 92.56 110 THR A N 1
ATOM 885 C CA . THR A 1 110 ? -16.362 6.115 -7.088 1.00 92.56 110 THR A CA 1
ATOM 886 C C . THR A 1 110 ? -15.940 5.246 -8.274 1.00 92.56 110 THR A C 1
ATOM 888 O O . THR A 1 110 ? -16.779 4.563 -8.865 1.00 92.56 110 THR A O 1
ATOM 891 N N . ARG A 1 111 ? -14.658 5.267 -8.658 1.00 93.19 111 ARG A N 1
ATOM 892 C CA . ARG A 1 111 ? -14.132 4.411 -9.721 1.00 93.19 111 ARG A CA 1
ATOM 893 C C . ARG A 1 111 ? -13.941 2.981 -9.237 1.00 93.19 111 ARG A C 1
ATOM 895 O O . ARG A 1 111 ? -13.556 2.729 -8.098 1.00 93.19 111 ARG A O 1
ATOM 902 N N . ILE A 1 112 ? -14.178 2.060 -10.162 1.00 94.31 112 ILE A N 1
ATOM 903 C CA . ILE A 1 112 ? -14.044 0.625 -9.943 1.00 94.31 112 ILE A CA 1
ATOM 904 C C . ILE A 1 112 ? -12.562 0.270 -10.048 1.00 94.31 112 ILE A C 1
ATOM 906 O O . ILE A 1 112 ? -12.057 0.134 -11.159 1.00 94.31 112 ILE A O 1
ATOM 910 N N . PHE A 1 113 ? -11.900 0.164 -8.899 1.00 95.62 113 PHE A N 1
ATOM 911 C CA . PHE A 1 113 ? -10.577 -0.437 -8.732 1.00 95.62 113 PHE A CA 1
ATOM 912 C C . PHE A 1 113 ? -10.698 -1.631 -7.789 1.00 95.62 113 PHE A C 1
ATOM 914 O O . PHE A 1 113 ? -11.681 -1.752 -7.048 1.00 95.62 113 PHE A O 1
ATOM 921 N N . GLU A 1 114 ? -9.690 -2.492 -7.812 1.00 96.38 114 GLU A N 1
ATOM 922 C CA . GLU A 1 114 ? -9.596 -3.620 -6.901 1.00 96.38 114 GLU A CA 1
ATOM 923 C C . GLU A 1 114 ? -9.461 -3.147 -5.447 1.00 96.38 114 GLU A C 1
ATOM 925 O O . GLU A 1 114 ? -9.085 -2.005 -5.152 1.00 96.38 114 GLU A O 1
ATOM 930 N N . VAL A 1 115 ? -9.788 -4.045 -4.521 1.00 94.75 115 VAL A N 1
ATOM 931 C CA . VAL A 1 115 ? -9.581 -3.856 -3.085 1.00 94.75 115 VAL A CA 1
ATOM 932 C C . VAL A 1 115 ? -9.119 -5.160 -2.459 1.00 94.75 115 VAL A C 1
ATOM 934 O O . VAL A 1 115 ? -9.678 -6.226 -2.727 1.00 94.75 115 VAL A O 1
ATOM 937 N N . ARG A 1 116 ? -8.165 -5.073 -1.535 1.00 93.69 116 ARG A N 1
ATOM 938 C CA . ARG A 1 116 ? -7.758 -6.201 -0.698 1.00 93.69 116 ARG A CA 1
ATOM 939 C C . ARG A 1 116 ? -8.051 -5.910 0.765 1.00 93.69 116 ARG A C 1
ATOM 941 O O . ARG A 1 116 ? -7.349 -5.115 1.395 1.00 93.69 116 ARG A O 1
ATOM 948 N N . PRO A 1 117 ? -9.087 -6.554 1.323 1.00 93.69 117 PRO A N 1
ATOM 949 C CA . PRO A 1 117 ? -9.332 -6.507 2.750 1.00 93.69 117 PRO A CA 1
ATOM 950 C C . PRO A 1 117 ? -8.131 -7.056 3.525 1.00 93.69 117 PRO A C 1
ATOM 952 O O . PRO A 1 117 ? -7.607 -8.123 3.203 1.00 93.69 117 PRO A O 1
ATOM 955 N N . VAL A 1 118 ? -7.732 -6.347 4.575 1.00 92.44 118 VAL A N 1
ATOM 956 C CA . VAL A 1 118 ? -6.709 -6.774 5.533 1.00 92.44 118 VAL A CA 1
ATOM 957 C C . VAL A 1 118 ? -7.315 -6.950 6.910 1.00 92.44 118 VAL A C 1
ATOM 959 O O . VAL A 1 118 ? -8.255 -6.246 7.285 1.00 92.44 118 VAL A O 1
ATOM 962 N N . VAL A 1 119 ? -6.747 -7.882 7.673 1.00 89.69 119 VAL A N 1
ATOM 963 C CA . VAL A 1 119 ? -7.095 -8.103 9.076 1.00 89.69 119 VAL A CA 1
ATOM 964 C C . VAL A 1 119 ? -5.946 -7.610 9.944 1.00 89.69 119 VAL A C 1
ATOM 966 O O . VAL A 1 119 ? -4.813 -8.064 9.796 1.00 89.69 119 VAL A O 1
ATOM 969 N N . TYR A 1 120 ? -6.233 -6.689 10.861 1.00 85.12 120 TYR A N 1
ATOM 970 C CA . TYR A 1 120 ? -5.262 -6.231 11.845 1.00 85.12 120 TYR A CA 1
ATOM 971 C C . TYR A 1 120 ? -5.309 -7.133 13.077 1.00 85.12 120 TYR A C 1
ATOM 973 O O . TYR A 1 120 ? -6.290 -7.142 13.825 1.00 85.12 120 TYR A O 1
ATOM 981 N N . LEU A 1 121 ? -4.233 -7.885 13.291 1.00 86.56 121 LEU A N 1
ATOM 982 C CA . LEU A 1 121 ? -4.064 -8.744 14.457 1.00 86.56 121 LEU A CA 1
ATOM 983 C C . LEU A 1 121 ? -3.189 -8.051 15.500 1.00 86.56 121 LEU A C 1
ATOM 985 O O . LEU A 1 121 ? -2.218 -7.364 15.174 1.00 86.56 121 LEU A O 1
ATOM 989 N N . LYS A 1 122 ? -3.526 -8.235 16.779 1.00 86.69 122 LYS A N 1
ATOM 990 C CA . LYS A 1 122 ? -2.649 -7.784 17.865 1.00 86.69 122 LYS A CA 1
ATOM 991 C C . LYS A 1 122 ? -1.370 -8.629 17.857 1.00 86.69 122 LYS A C 1
ATOM 993 O O . LYS A 1 122 ? -1.453 -9.813 17.550 1.00 86.69 122 LYS A O 1
ATOM 998 N N . PRO A 1 123 ? -0.219 -8.088 18.294 1.00 86.44 123 PRO A N 1
ATOM 999 C CA . PRO A 1 123 ? 1.027 -8.857 18.369 1.00 86.44 123 PRO A CA 1
ATOM 1000 C C . PRO A 1 123 ? 0.970 -10.084 19.288 1.00 86.44 123 PRO A C 1
ATOM 1002 O O . PRO A 1 123 ? 1.838 -10.939 19.207 1.00 86.44 123 PRO A O 1
ATOM 1005 N N . THR A 1 124 ? -0.012 -10.140 20.191 1.00 90.94 124 THR A N 1
ATOM 1006 C CA . THR A 1 124 ? -0.235 -11.264 21.109 1.00 90.94 124 THR A CA 1
ATOM 1007 C C . THR A 1 124 ? -1.056 -12.393 20.498 1.00 90.94 124 THR A C 1
ATOM 1009 O O . THR A 1 124 ? -1.257 -13.387 21.177 1.00 90.94 124 THR A O 1
ATOM 1012 N N . ILE A 1 125 ? -1.605 -12.199 19.296 1.00 89.69 125 ILE A N 1
ATOM 1013 C CA . ILE A 1 125 ? -2.371 -13.229 18.602 1.00 89.69 125 ILE A CA 1
ATOM 1014 C C . ILE A 1 125 ? -1.392 -14.230 17.998 1.00 89.69 125 ILE A C 1
ATOM 1016 O O . ILE A 1 125 ? -0.481 -13.836 17.264 1.00 89.69 125 ILE A O 1
ATOM 1020 N N . GLU A 1 126 ? -1.610 -15.510 18.265 1.00 91.75 126 GLU A N 1
ATOM 1021 C CA . GLU A 1 126 ? -0.780 -16.599 17.756 1.00 91.75 126 GLU A CA 1
ATOM 1022 C C . GLU A 1 126 ? -1.570 -17.480 16.785 1.00 91.75 126 GLU A C 1
ATOM 1024 O O . GLU A 1 126 ? -2.788 -17.623 16.888 1.00 91.75 126 GLU A O 1
ATOM 1029 N N . ILE A 1 127 ? -0.875 -18.082 15.814 1.00 92.50 127 ILE A N 1
ATOM 1030 C CA . ILE A 1 127 ? -1.468 -19.118 14.963 1.00 92.50 127 ILE A CA 1
ATOM 1031 C C . ILE A 1 127 ? -1.528 -20.398 15.793 1.00 92.50 127 ILE A C 1
ATOM 1033 O O . ILE A 1 127 ? -0.514 -21.056 16.018 1.00 92.50 127 ILE A O 1
ATOM 1037 N N . TYR A 1 128 ? -2.729 -20.748 16.233 1.00 94.94 128 TYR A N 1
ATOM 1038 C CA . TYR A 1 128 ? -2.998 -21.964 16.988 1.00 94.94 128 TYR A CA 1
ATOM 1039 C C . TYR A 1 128 ? -3.015 -23.205 16.085 1.00 94.94 128 TYR A C 1
ATOM 1041 O O . TYR A 1 128 ? -2.611 -24.293 16.500 1.00 94.94 128 TYR A O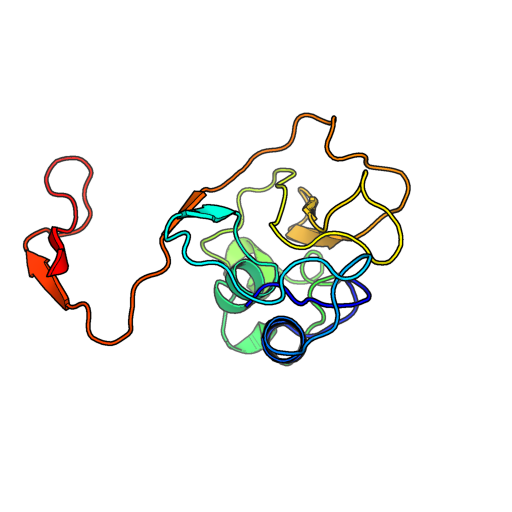 1
ATOM 1049 N N . ASN A 1 129 ? -3.503 -23.067 14.846 1.00 95.88 129 ASN A N 1
ATOM 1050 C CA . ASN A 1 129 ? -3.608 -24.175 13.894 1.00 95.88 129 ASN A CA 1
ATOM 1051 C C . ASN A 1 129 ? -3.752 -23.677 12.440 1.00 95.88 129 ASN A C 1
ATOM 1053 O O . ASN A 1 129 ? -3.910 -22.482 12.195 1.00 95.88 129 ASN A O 1
ATOM 1057 N N . GLY A 1 130 ? -3.759 -24.603 11.482 1.00 95.75 130 GLY A N 1
ATOM 1058 C CA . GLY A 1 130 ? -3.891 -24.313 10.054 1.00 95.75 130 GLY A CA 1
ATOM 1059 C C . GLY A 1 130 ? -2.559 -24.003 9.369 1.00 95.75 130 GLY A C 1
ATOM 1060 O O . GLY A 1 130 ? -1.571 -23.664 10.016 1.00 95.75 130 GLY A O 1
ATOM 1061 N N . ASP A 1 131 ? -2.532 -24.132 8.044 1.00 95.62 131 ASP A N 1
ATOM 1062 C CA . ASP A 1 131 ? -1.357 -23.849 7.200 1.00 95.62 131 ASP A CA 1
ATOM 1063 C C . ASP A 1 131 ? -1.592 -22.697 6.209 1.00 95.62 131 ASP A C 1
ATOM 1065 O O . ASP A 1 131 ? -0.722 -22.370 5.401 1.00 95.62 131 ASP A O 1
ATOM 1069 N N . GLY A 1 132 ? -2.772 -22.073 6.266 1.00 91.31 132 GLY A N 1
ATOM 1070 C CA . GLY A 1 132 ? -3.136 -20.947 5.413 1.00 91.31 132 GLY A CA 1
ATOM 1071 C C . GLY A 1 132 ? -3.629 -21.346 4.022 1.00 91.31 132 GLY A C 1
ATOM 1072 O O . GLY A 1 132 ? -3.897 -20.465 3.206 1.00 91.31 132 GLY A O 1
ATOM 1073 N N . THR A 1 133 ? -3.787 -22.640 3.728 1.00 95.06 133 THR A N 1
ATOM 1074 C CA . THR A 1 133 ? -4.445 -23.091 2.493 1.00 95.06 133 THR A CA 1
ATOM 1075 C C . THR A 1 133 ? -5.961 -22.895 2.561 1.00 95.06 133 THR A C 1
ATOM 1077 O O . THR A 1 133 ? -6.554 -22.807 3.634 1.00 95.06 133 THR A O 1
ATOM 1080 N N . ILE A 1 134 ? -6.626 -22.889 1.400 1.00 93.38 134 ILE A N 1
ATOM 1081 C CA . ILE A 1 134 ? -8.094 -22.765 1.310 1.00 93.38 134 ILE A CA 1
ATOM 1082 C C . ILE A 1 134 ? -8.809 -23.871 2.107 1.00 93.38 134 ILE A C 1
ATOM 1084 O O . ILE A 1 134 ? -9.849 -23.624 2.712 1.00 93.38 134 ILE A O 1
ATOM 1088 N N . SER A 1 135 ? -8.260 -25.088 2.117 1.00 97.06 135 SER A N 1
ATOM 1089 C CA . SER A 1 135 ? -8.815 -26.226 2.858 1.00 97.06 135 SER A CA 1
ATOM 1090 C C . SER A 1 135 ? -8.449 -26.243 4.343 1.00 97.06 135 SER A C 1
ATOM 1092 O O . SER A 1 135 ? -9.096 -26.959 5.104 1.00 97.06 135 SER A O 1
ATOM 1094 N N . ASN A 1 136 ? -7.413 -25.505 4.749 1.00 96.12 136 ASN A N 1
ATOM 1095 C CA . ASN A 1 136 ? -6.881 -25.506 6.110 1.00 96.12 136 ASN A CA 1
ATOM 1096 C C . ASN A 1 136 ? -6.423 -24.087 6.526 1.00 96.12 136 ASN A C 1
ATOM 1098 O O . ASN A 1 136 ? -5.225 -23.837 6.712 1.00 96.12 136 ASN A O 1
ATOM 1102 N N . PRO A 1 137 ? -7.367 -23.130 6.627 1.00 94.50 137 PRO A N 1
ATOM 1103 C CA . PRO A 1 137 ? -7.056 -21.736 6.924 1.00 94.50 137 PRO A CA 1
ATOM 1104 C C . PRO A 1 137 ? -6.454 -21.584 8.322 1.00 94.50 137 PRO A C 1
ATOM 1106 O O . PRO A 1 137 ? -6.707 -22.398 9.211 1.00 94.50 137 PRO A O 1
ATOM 1109 N N . TYR A 1 138 ? -5.688 -20.511 8.531 1.00 94.00 138 TYR A N 1
ATOM 1110 C CA . TYR A 1 138 ? -5.140 -20.206 9.850 1.00 94.00 138 TYR A CA 1
ATOM 1111 C C . TYR A 1 138 ? -6.247 -20.000 10.887 1.00 94.00 138 TYR A C 1
ATOM 1113 O O . TYR A 1 138 ? -7.197 -19.245 10.670 1.00 94.00 138 TYR A O 1
ATOM 1121 N N . ILE A 1 139 ? -6.075 -20.650 12.033 1.00 93.50 139 ILE A N 1
ATOM 1122 C CA . ILE A 1 139 ? -6.871 -20.466 13.242 1.00 93.50 139 ILE A CA 1
ATOM 1123 C C . ILE A 1 139 ? -5.986 -19.732 14.239 1.00 93.50 139 ILE A C 1
ATOM 1125 O O . ILE A 1 139 ? -4.855 -20.150 14.483 1.00 93.50 139 ILE A O 1
ATOM 1129 N N . ILE A 1 140 ? -6.500 -18.640 14.793 1.00 91.62 140 ILE A N 1
ATOM 1130 C CA . ILE A 1 140 ? -5.753 -17.721 15.649 1.00 91.62 140 ILE A CA 1
ATOM 1131 C C . ILE A 1 140 ? -6.401 -17.597 17.035 1.00 91.62 140 ILE A C 1
ATOM 1133 O O . ILE A 1 140 ? -7.630 -17.642 17.128 1.00 91.62 140 ILE A O 1
ATOM 1137 N N . GLU A 1 141 ? -5.585 -17.432 18.079 1.00 85.38 141 GLU A N 1
ATOM 1138 C CA . GLU A 1 141 ? -5.992 -17.227 19.486 1.00 85.38 141 GLU A CA 1
ATOM 1139 C C . GLU A 1 141 ? -5.250 -16.038 20.113 1.00 85.38 141 GLU A C 1
ATOM 1141 O O . GLU A 1 141 ? -4.062 -15.838 19.770 1.00 85.38 141 GLU A O 1
#

Sequence (141 aa):
HLGGPSHSGMYANAINEKERENTVYNGNPITTNQNIGLMYPSDYGYAARNACINVKKMREYENSKDCTEGNWLYQSDYEWLLTPINNNEEQAFYIESSGSLENHYNYQVTRIFEVRPVVYLKPTIEIYNGDGTISNPYIIE